Protein AF-A0A1Z8RHX8-F1 (afdb_monomer_lite)

Radius of gyration: 12.22 Å; chains: 1; bounding box: 24×24×28 Å

Secondary structure (DSSP, 8-state):
---------SS-HHHHHHHHT-HHHHHHHSTT----EEEETTEEE-

pLDDT: mean 90.11, std 10.62, range [50.78, 98.19]

Foldseek 3Di:
DDDDDDDDDPDDPVVVVVLVPDPVNVQVVDPPRPDWDDPDPPDIDD

Sequence (46 aa):
MELAEEITIAAPLEKVYEGLNDIAILKACIPGCEELDWTSKNELEA

Structure (mmCIF, N/CA/C/O backbone):
data_AF-A0A1Z8RHX8-F1
#
_entry.id   AF-A0A1Z8RHX8-F1
#
loop_
_atom_site.group_PDB
_atom_site.id
_atom_site.type_symbol
_atom_site.label_atom_id
_atom_site.label_alt_id
_atom_site.label_comp_id
_atom_site.label_asym_id
_atom_site.label_entity_id
_atom_site.label_seq_id
_atom_site.pdbx_PDB_ins_code
_atom_site.Cartn_x
_atom_site.Cartn_y
_atom_site.Cartn_z
_atom_site.occupancy
_atom_site.B_iso_or_equiv
_atom_site.auth_seq_id
_atom_site.auth_comp_id
_atom_site.auth_asym_id
_atom_site.auth_atom_id
_atom_site.pdbx_PDB_model_num
ATOM 1 N N . MET A 1 1 ? 5.548 14.213 8.624 1.00 50.78 1 MET A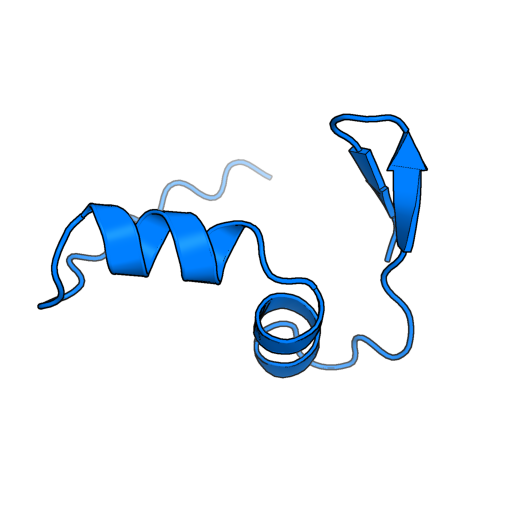 N 1
ATOM 2 C CA . MET A 1 1 ? 6.562 14.167 7.551 1.00 50.78 1 MET A CA 1
ATOM 3 C C . MET A 1 1 ? 5.797 14.219 6.248 1.00 50.78 1 MET A C 1
ATOM 5 O O . MET A 1 1 ? 4.879 13.428 6.107 1.00 50.78 1 MET A O 1
ATOM 9 N N . GLU A 1 2 ? 6.121 15.157 5.363 1.00 54.41 2 GLU A N 1
ATOM 10 C CA . GLU A 1 2 ? 5.559 15.214 4.008 1.00 54.41 2 GLU A CA 1
ATOM 11 C C . GLU A 1 2 ? 6.482 14.390 3.102 1.00 54.41 2 GLU A C 1
ATOM 13 O O . GLU A 1 2 ? 7.599 14.814 2.809 1.00 54.41 2 GLU A O 1
ATOM 18 N N . LEU A 1 3 ? 6.058 13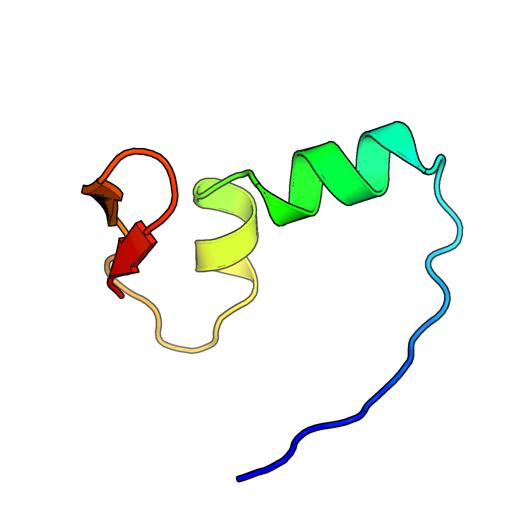.182 2.734 1.00 62.84 3 LEU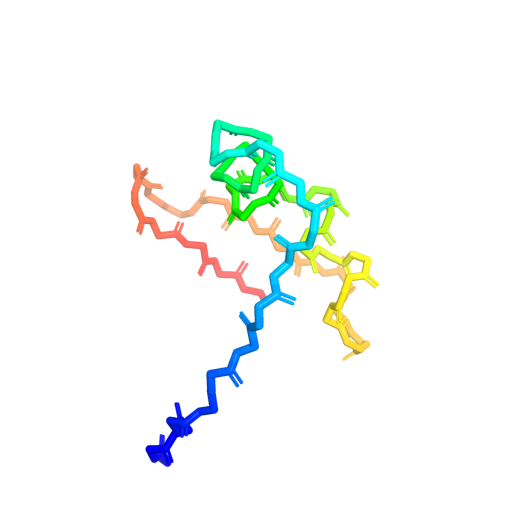 A N 1
ATOM 19 C CA . LEU A 1 3 ? 6.709 12.371 1.705 1.00 62.84 3 LEU A CA 1
ATOM 20 C C . LEU A 1 3 ? 5.960 12.630 0.398 1.00 62.84 3 LEU A C 1
ATOM 22 O O . LEU A 1 3 ? 4.864 12.117 0.198 1.00 62.84 3 LEU A O 1
ATOM 26 N N . ALA A 1 4 ? 6.536 13.464 -0.463 1.00 63.16 4 ALA A N 1
ATOM 27 C CA . ALA A 1 4 ? 6.040 13.697 -1.814 1.00 63.16 4 ALA A CA 1
ATOM 28 C C . ALA A 1 4 ? 7.058 13.130 -2.807 1.00 63.16 4 ALA A C 1
ATOM 30 O O . ALA A 1 4 ? 7.864 13.862 -3.380 1.00 63.16 4 ALA A O 1
ATOM 31 N N . GLU A 1 5 ? 7.052 11.807 -2.956 1.00 77.88 5 GLU A N 1
ATOM 32 C CA . GLU A 1 5 ? 7.783 11.116 -4.017 1.00 77.88 5 GLU A CA 1
ATOM 33 C C . GLU A 1 5 ? 6.790 10.656 -5.086 1.00 77.88 5 GLU A C 1
ATOM 35 O O . GLU A 1 5 ? 5.748 10.076 -4.784 1.00 77.88 5 GLU A O 1
ATOM 40 N N . GLU A 1 6 ? 7.110 10.939 -6.346 1.00 89.75 6 GLU A N 1
ATOM 41 C CA . GLU A 1 6 ? 6.353 10.473 -7.504 1.00 89.75 6 GLU A CA 1
ATOM 42 C C . GLU A 1 6 ? 7.162 9.397 -8.223 1.00 89.75 6 GLU A C 1
ATOM 44 O O . GLU A 1 6 ? 8.354 9.567 -8.487 1.00 89.75 6 GLU A O 1
ATOM 49 N N . ILE A 1 7 ? 6.495 8.301 -8.581 1.00 90.00 7 ILE A N 1
ATOM 50 C CA . ILE A 1 7 ? 7.066 7.252 -9.420 1.00 90.00 7 ILE A CA 1
ATOM 51 C C . ILE A 1 7 ? 6.093 6.903 -10.546 1.00 90.00 7 ILE A C 1
ATOM 53 O O . ILE A 1 7 ? 4.886 6.791 -10.339 1.00 90.00 7 ILE A O 1
ATOM 57 N N . THR A 1 8 ? 6.617 6.703 -11.755 1.00 93.94 8 THR A N 1
ATOM 58 C CA . THR A 1 8 ? 5.825 6.198 -12.883 1.00 93.94 8 THR A CA 1
ATOM 59 C C . THR A 1 8 ? 5.887 4.676 -12.915 1.00 93.94 8 THR A C 1
ATOM 61 O O . THR A 1 8 ? 6.970 4.095 -12.987 1.00 93.94 8 THR A O 1
ATOM 64 N N . ILE A 1 9 ? 4.724 4.026 -12.918 1.00 94.69 9 ILE A N 1
ATOM 65 C CA . ILE A 1 9 ? 4.603 2.569 -13.026 1.00 94.69 9 ILE A CA 1
ATOM 66 C C . ILE A 1 9 ? 4.195 2.219 -14.459 1.00 94.69 9 ILE A C 1
ATOM 68 O O . ILE A 1 9 ? 3.167 2.681 -14.950 1.00 94.69 9 ILE A O 1
ATOM 72 N N . ALA A 1 10 ? 4.988 1.383 -15.135 1.00 96.56 10 ALA A N 1
ATOM 73 C CA . ALA A 1 10 ? 4.720 0.922 -16.499 1.00 96.56 10 ALA A CA 1
ATOM 74 C C . ALA A 1 10 ? 3.649 -0.190 -16.531 1.00 96.56 10 ALA A C 1
ATOM 76 O O . ALA A 1 10 ? 3.903 -1.307 -16.979 1.00 96.56 10 ALA A O 1
ATOM 77 N N . ALA A 1 11 ? 2.453 0.111 -16.024 1.00 96.25 11 ALA A N 1
ATOM 78 C CA . ALA A 1 11 ? 1.313 -0.797 -15.965 1.00 96.25 11 ALA A CA 1
ATOM 79 C C . ALA A 1 11 ? -0.003 -0.049 -16.260 1.00 96.25 11 ALA A C 1
ATOM 81 O O . ALA A 1 11 ? -0.060 1.173 -16.111 1.00 96.25 11 ALA A O 1
ATOM 82 N N . PRO A 1 12 ? -1.076 -0.751 -16.675 1.00 98.19 12 PRO A N 1
ATOM 83 C CA . PRO A 1 12 ? -2.390 -0.137 -16.829 1.00 98.19 12 PRO A CA 1
ATOM 84 C C . PRO A 1 12 ? -2.868 0.512 -15.528 1.00 98.19 12 PRO A C 1
ATOM 86 O O . PRO A 1 12 ? -2.713 -0.067 -14.453 1.00 98.19 12 PRO A O 1
ATOM 89 N N . LEU A 1 13 ? -3.512 1.675 -15.641 1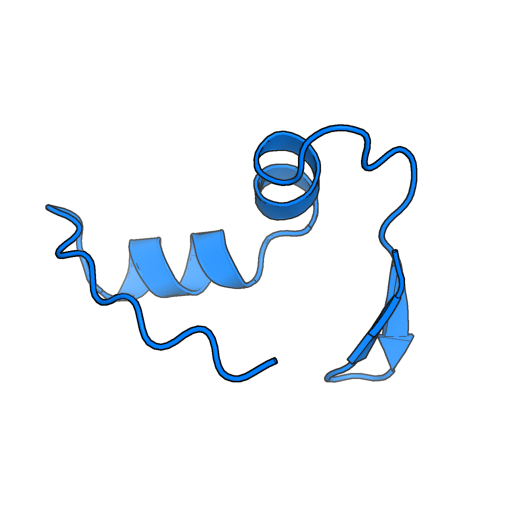.00 96.31 13 LEU A N 1
ATOM 90 C CA . LEU A 1 13 ? -3.995 2.460 -14.501 1.00 96.31 13 LEU A CA 1
ATOM 91 C C . LEU A 1 13 ? -4.858 1.629 -13.537 1.00 96.31 13 LEU A C 1
ATOM 93 O O . LEU A 1 13 ? -4.658 1.671 -12.329 1.00 96.31 13 LEU A O 1
ATOM 97 N N . GLU A 1 14 ? -5.777 0.832 -14.081 1.00 97.50 14 GLU A N 1
ATOM 98 C CA . GLU A 1 14 ? -6.650 -0.062 -13.312 1.00 97.50 14 GLU A CA 1
ATOM 99 C C . GLU A 1 14 ? -5.851 -1.057 -12.462 1.00 97.50 14 GLU A C 1
ATOM 101 O O . GLU A 1 14 ? -6.123 -1.204 -11.276 1.00 97.50 14 GLU A O 1
ATOM 106 N N . LYS A 1 15 ? -4.795 -1.662 -13.023 1.00 96.62 15 LYS A N 1
ATOM 107 C CA . LYS A 1 15 ? -3.938 -2.612 -12.297 1.00 96.62 15 LYS A CA 1
ATOM 108 C C . LYS A 1 15 ? -3.142 -1.944 -11.185 1.00 96.62 15 LYS A C 1
ATOM 110 O O . LYS A 1 15 ? -2.936 -2.548 -10.137 1.00 96.62 15 LYS A O 1
ATOM 115 N N . VAL A 1 16 ? -2.712 -0.701 -11.404 1.00 96.44 16 VAL A N 1
ATOM 116 C CA . VAL A 1 16 ? -2.054 0.095 -10.363 1.00 96.44 16 VAL A CA 1
ATOM 117 C C . VAL A 1 16 ? -3.027 0.361 -9.216 1.00 96.44 16 VAL A C 1
ATOM 119 O O . VAL A 1 16 ? -2.692 0.091 -8.068 1.00 96.44 16 VAL A O 1
ATOM 122 N N . TYR A 1 17 ? -4.247 0.819 -9.510 1.00 95.38 17 TYR A N 1
ATOM 123 C CA . TYR A 1 17 ? -5.254 1.071 -8.475 1.00 95.38 17 TYR A CA 1
ATOM 124 C C . TYR A 1 17 ? -5.687 -0.192 -7.731 1.00 95.38 17 TYR A C 1
ATOM 126 O O . TYR A 1 17 ? -5.848 -0.133 -6.515 1.00 95.38 17 TYR A O 1
ATOM 134 N N . GLU A 1 18 ? -5.853 -1.320 -8.424 1.00 96.25 18 GLU A N 1
ATOM 135 C CA . GLU A 1 18 ? -6.123 -2.613 -7.787 1.00 96.25 18 GLU A CA 1
ATOM 136 C C . GLU A 1 18 ? -5.017 -2.965 -6.784 1.00 96.25 18 GLU A C 1
ATOM 138 O O . GLU A 1 18 ? -5.313 -3.238 -5.625 1.00 96.25 18 GLU A O 1
ATOM 143 N N . GLY A 1 19 ? -3.746 -2.882 -7.196 1.00 95.44 19 GLY A N 1
ATOM 144 C CA . GLY A 1 19 ? -2.614 -3.204 -6.326 1.00 95.44 19 GLY A CA 1
ATOM 145 C C . GLY A 1 19 ? -2.473 -2.268 -5.125 1.00 95.44 19 GLY A C 1
ATOM 146 O O . GLY A 1 19 ? -2.175 -2.722 -4.026 1.00 95.44 19 GLY A O 1
ATOM 147 N N . LEU A 1 20 ? -2.751 -0.974 -5.309 1.00 93.25 20 LEU A N 1
ATOM 148 C CA . LEU A 1 20 ? -2.731 0.018 -4.228 1.00 93.25 20 LEU A CA 1
ATOM 149 C C . LEU A 1 20 ? -3.850 -0.175 -3.190 1.00 93.25 20 LEU A C 1
ATOM 151 O O . LEU A 1 20 ? -3.777 0.427 -2.124 1.00 93.25 20 LEU A O 1
ATOM 155 N N . ASN A 1 21 ? -4.873 -0.984 -3.482 1.00 92.62 21 ASN A N 1
ATOM 156 C CA . ASN A 1 21 ? -5.973 -1.297 -2.560 1.00 92.62 21 ASN A CA 1
ATOM 157 C C . ASN A 1 21 ? -5.973 -2.768 -2.100 1.00 92.62 21 ASN A C 1
ATOM 159 O O . ASN A 1 21 ? -6.899 -3.196 -1.409 1.00 92.62 21 ASN A O 1
ATOM 163 N N . ASP A 1 22 ? -4.958 -3.553 -2.468 1.00 94.38 22 ASP A N 1
ATOM 164 C CA . ASP A 1 22 ? -4.837 -4.961 -2.091 1.00 94.38 22 ASP A CA 1
ATOM 165 C C . ASP A 1 22 ? -3.959 -5.109 -0.840 1.00 94.38 22 ASP A C 1
ATOM 167 O O . ASP A 1 22 ? -2.750 -4.879 -0.876 1.00 94.38 22 ASP A O 1
ATOM 171 N N . ILE A 1 23 ? -4.561 -5.542 0.272 1.00 93.44 23 ILE A N 1
ATOM 172 C CA . ILE A 1 23 ? -3.873 -5.735 1.559 1.00 93.44 23 ILE A CA 1
ATOM 173 C C . ILE A 1 23 ? -2.657 -6.655 1.427 1.00 93.44 23 ILE A C 1
ATOM 175 O O . ILE A 1 23 ? -1.629 -6.392 2.045 1.00 93.44 23 ILE A O 1
ATOM 179 N N . ALA A 1 24 ? -2.749 -7.739 0.653 1.00 93.50 24 ALA A N 1
ATOM 180 C CA . ALA A 1 24 ? -1.653 -8.694 0.544 1.00 93.50 24 ALA A CA 1
ATOM 181 C C . ALA A 1 24 ? -0.444 -8.065 -0.160 1.00 93.50 24 ALA A C 1
ATOM 183 O O . ALA A 1 24 ? 0.697 -8.285 0.251 1.00 93.50 24 ALA A O 1
ATOM 184 N N . ILE A 1 25 ? -0.697 -7.244 -1.183 1.00 95.31 25 ILE A N 1
ATOM 185 C CA . ILE A 1 25 ? 0.342 -6.486 -1.887 1.00 95.31 25 ILE A CA 1
ATOM 186 C C . ILE A 1 25 ? 0.930 -5.423 -0.959 1.00 95.31 25 ILE A C 1
ATOM 188 O O . ILE A 1 25 ? 2.149 -5.348 -0.816 1.00 95.31 25 ILE A O 1
ATOM 192 N N . LEU A 1 26 ? 0.083 -4.648 -0.279 1.00 94.81 26 LEU A N 1
ATOM 193 C CA . LEU A 1 26 ? 0.523 -3.605 0.647 1.00 94.81 26 LEU A CA 1
ATOM 194 C C . LEU A 1 26 ? 1.392 -4.176 1.781 1.00 94.81 26 LEU A C 1
ATOM 196 O O . LEU A 1 26 ? 2.498 -3.679 1.988 1.00 94.81 26 LEU A O 1
ATOM 200 N N . LYS A 1 27 ? 0.964 -5.266 2.441 1.00 94.44 27 LYS A N 1
ATOM 201 C CA . LYS A 1 27 ? 1.752 -5.971 3.476 1.00 94.44 27 LYS A CA 1
ATOM 202 C C . LYS A 1 27 ? 3.131 -6.384 2.959 1.00 94.44 27 LYS A C 1
ATOM 204 O O . LYS A 1 27 ? 4.131 -6.190 3.639 1.00 94.44 27 LYS A O 1
ATOM 209 N N . ALA A 1 28 ? 3.201 -6.923 1.740 1.00 94.56 28 ALA A N 1
ATOM 210 C CA . ALA A 1 28 ? 4.464 -7.347 1.137 1.00 94.56 28 ALA A CA 1
ATOM 211 C C . ALA A 1 28 ? 5.401 -6.173 0.793 1.00 94.56 28 ALA A C 1
ATOM 213 O O . ALA A 1 28 ? 6.620 -6.351 0.750 1.00 94.56 28 ALA A O 1
ATOM 214 N N . CYS A 1 29 ? 4.850 -4.985 0.531 1.00 93.75 29 CYS A N 1
ATOM 215 C CA . CYS A 1 29 ? 5.612 -3.791 0.176 1.00 93.75 29 CYS A CA 1
ATOM 216 C C . CYS A 1 29 ? 6.079 -2.967 1.384 1.00 93.75 29 CYS A C 1
ATOM 218 O O . CYS A 1 29 ? 7.034 -2.206 1.234 1.00 93.75 29 CYS A O 1
ATOM 220 N N . ILE A 1 30 ? 5.439 -3.093 2.553 1.00 90.94 30 ILE A N 1
ATOM 221 C CA . ILE A 1 30 ? 5.780 -2.336 3.767 1.00 90.94 30 ILE A CA 1
ATOM 222 C C . ILE A 1 30 ? 6.780 -3.152 4.608 1.00 90.94 30 ILE A C 1
ATOM 224 O O . ILE A 1 30 ? 6.411 -4.176 5.188 1.00 90.94 30 ILE A O 1
ATOM 228 N N . PRO A 1 31 ? 8.055 -2.735 4.721 1.00 93.00 31 PRO A N 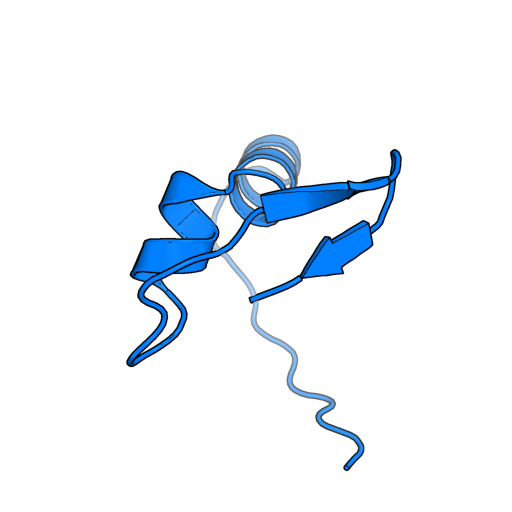1
ATOM 229 C CA . PRO A 1 31 ? 9.049 -3.491 5.476 1.00 93.00 31 PRO A CA 1
ATOM 230 C C . PRO A 1 31 ? 8.676 -3.606 6.959 1.00 93.00 31 PRO A C 1
ATOM 232 O O . PRO A 1 31 ? 8.465 -2.597 7.626 1.00 93.00 31 PRO A O 1
ATOM 235 N N . GLY A 1 32 ? 8.644 -4.834 7.481 1.00 92.81 32 GLY A N 1
ATOM 236 C CA . GLY A 1 32 ? 8.317 -5.099 8.887 1.00 92.81 32 GLY A CA 1
ATOM 237 C C . GLY A 1 32 ? 6.824 -5.041 9.226 1.00 92.81 32 GLY A C 1
ATOM 238 O O . GLY A 1 32 ? 6.485 -5.095 10.402 1.00 92.81 32 GLY A O 1
ATOM 239 N N . CYS A 1 33 ? 5.940 -4.942 8.230 1.00 94.50 33 CYS A N 1
ATOM 240 C CA . CYS A 1 33 ? 4.496 -5.035 8.430 1.00 94.50 33 CYS A CA 1
ATOM 241 C C . CYS A 1 33 ? 4.089 -6.495 8.683 1.00 94.50 33 CYS A C 1
ATOM 243 O O . CYS A 1 33 ? 4.178 -7.342 7.792 1.00 94.50 33 CYS A O 1
ATOM 245 N N . GLU A 1 34 ? 3.676 -6.789 9.916 1.00 91.25 34 GLU A N 1
ATOM 246 C CA . GLU A 1 34 ? 3.183 -8.112 10.322 1.00 91.25 34 GLU A CA 1
ATOM 247 C C . GLU A 1 34 ? 1.652 -8.206 10.192 1.00 91.25 34 GLU A C 1
ATOM 249 O O . GLU A 1 34 ? 1.119 -9.229 9.753 1.00 91.25 34 GLU A O 1
ATOM 254 N N . GLU A 1 35 ? 0.950 -7.114 10.500 1.00 93.38 35 GLU A N 1
ATOM 255 C CA . GLU A 1 35 ? -0.507 -6.983 10.470 1.00 93.38 35 GLU A CA 1
ATOM 256 C C . GLU A 1 35 ? -0.912 -5.738 9.654 1.00 93.38 35 GLU A C 1
ATOM 258 O O . GLU A 1 35 ? -0.106 -4.836 9.445 1.00 93.38 35 GLU A O 1
ATOM 263 N N . LEU A 1 36 ? -2.101 -5.771 9.046 1.00 94.25 36 LEU A N 1
ATOM 264 C CA . LEU A 1 36 ? -2.667 -4.683 8.234 1.00 94.25 36 LEU A CA 1
ATOM 265 C C . LEU A 1 36 ? -4.117 -5.055 7.952 1.00 94.25 36 LEU A C 1
ATOM 267 O O . LEU A 1 36 ? -4.378 -6.009 7.204 1.00 94.25 36 LEU A O 1
ATOM 271 N N . ASP A 1 37 ? -5.034 -4.302 8.540 1.00 93.56 37 ASP A N 1
ATOM 272 C CA . ASP A 1 37 ? -6.441 -4.663 8.622 1.00 93.56 37 ASP A CA 1
ATOM 273 C C . ASP A 1 37 ? -7.339 -3.446 8.391 1.00 93.56 37 ASP A C 1
ATOM 275 O O . ASP A 1 37 ? -7.008 -2.311 8.737 1.00 93.56 37 ASP A O 1
ATOM 279 N N . TRP A 1 38 ? -8.498 -3.679 7.769 1.00 91.25 38 TRP A N 1
ATOM 280 C CA . TRP A 1 38 ? -9.498 -2.632 7.571 1.00 91.25 38 TRP A CA 1
ATOM 281 C C . TRP A 1 38 ? -10.240 -2.379 8.881 1.00 91.25 38 TRP A C 1
ATOM 283 O O . TRP A 1 38 ? -11.002 -3.228 9.344 1.00 91.25 38 TRP A O 1
ATOM 293 N N . THR A 1 39 ? -10.078 -1.188 9.444 1.00 94.00 39 THR A N 1
ATOM 294 C CA . THR A 1 39 ? -10.829 -0.741 10.628 1.00 94.00 39 THR A CA 1
ATOM 295 C C . THR A 1 39 ? -12.119 -0.019 10.235 1.00 94.00 39 THR A C 1
ATOM 297 O O . THR A 1 39 ? -13.083 0.031 11.002 1.00 94.00 39 THR A O 1
ATOM 300 N N . SER A 1 40 ? -12.186 0.487 8.999 1.00 93.44 40 SER A N 1
ATOM 301 C CA . SER A 1 40 ? -13.392 1.046 8.395 1.00 93.44 40 SER A CA 1
ATOM 302 C C . SER A 1 40 ? -13.378 0.893 6.869 1.00 93.44 40 SER A C 1
ATOM 304 O O . SER A 1 40 ? -12.464 0.316 6.292 1.00 93.44 40 SER A O 1
ATOM 306 N N . LYS A 1 41 ? -14.405 1.411 6.181 1.00 88.94 41 LYS A N 1
ATOM 307 C CA . LYS A 1 41 ? -14.529 1.307 4.715 1.00 88.94 41 LYS A CA 1
ATOM 308 C C . LYS A 1 41 ? -13.319 1.881 3.958 1.00 88.94 41 LYS A C 1
ATOM 310 O O . LYS A 1 41 ? -13.027 1.411 2.867 1.00 88.94 41 LYS A O 1
ATOM 315 N N . ASN A 1 42 ? -12.680 2.913 4.509 1.00 89.94 42 ASN A N 1
ATOM 316 C CA . ASN A 1 42 ? -11.614 3.668 3.848 1.00 89.94 42 ASN A CA 1
ATOM 317 C C . ASN A 1 42 ? -10.377 3.832 4.754 1.00 89.94 42 ASN A C 1
ATOM 319 O O . ASN A 1 42 ? -9.608 4.769 4.558 1.00 89.94 42 ASN A O 1
ATOM 323 N N . GLU A 1 43 ? -10.209 2.975 5.763 1.00 92.25 43 GLU A N 1
ATOM 324 C CA . GLU A 1 43 ? -9.138 3.094 6.755 1.00 92.25 43 GLU A CA 1
ATOM 325 C C . GLU A 1 43 ? -8.475 1.739 6.992 1.00 92.25 43 GLU A C 1
ATOM 327 O O . GLU A 1 43 ? -9.150 0.760 7.319 1.00 92.25 43 GLU A O 1
ATOM 332 N N . LEU A 1 44 ? -7.157 1.713 6.796 1.00 92.19 44 LEU A N 1
ATOM 333 C CA . LEU A 1 44 ? -6.278 0.587 7.084 1.00 92.19 44 LEU A CA 1
ATOM 334 C C . LEU A 1 44 ? -5.400 0.954 8.278 1.00 92.19 44 LEU A C 1
ATOM 336 O O . LEU A 1 44 ? -4.813 2.037 8.297 1.00 92.19 44 LEU A O 1
ATOM 340 N N . GLU A 1 45 ? -5.291 0.041 9.232 1.00 91.62 45 GLU A N 1
ATOM 341 C CA . GLU A 1 45 ? -4.390 0.142 10.379 1.00 91.62 45 GLU A CA 1
ATOM 342 C C . GLU A 1 45 ? -3.380 -1.006 10.304 1.00 91.62 45 GLU A C 1
ATOM 344 O O . GLU A 1 45 ? -3.767 -2.137 10.006 1.00 91.62 45 GLU A O 1
ATOM 349 N N . ALA A 1 46 ? -2.096 -0.682 10.481 1.00 85.50 46 ALA A N 1
ATOM 350 C CA . ALA A 1 46 ? -0.950 -1.591 10.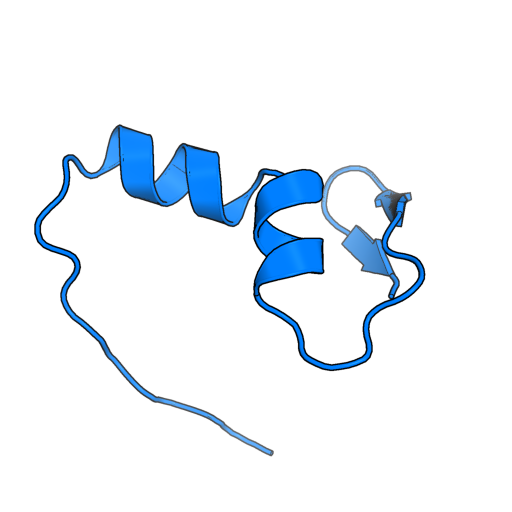385 1.00 85.50 46 ALA A CA 1
ATOM 351 C C . ALA A 1 46 ? -0.331 -1.836 11.763 1.00 85.50 46 ALA A C 1
ATOM 353 O O . ALA A 1 46 ? -0.282 -0.853 12.542 1.00 85.50 46 ALA A O 1
#